Protein AF-A0A962TP94-F1 (afdb_monomer_lite)

Structure (mmCIF, N/CA/C/O backbone):
data_AF-A0A962TP94-F1
#
_entry.id   AF-A0A962TP94-F1
#
loop_
_atom_site.group_PDB
_atom_site.id
_atom_site.type_symbol
_atom_site.label_atom_id
_atom_site.label_alt_id
_atom_site.label_comp_id
_atom_site.label_asym_id
_atom_site.label_entity_id
_atom_site.label_seq_id
_atom_site.pdbx_PDB_ins_code
_atom_site.Cartn_x
_atom_site.Cartn_y
_atom_site.Cartn_z
_atom_site.occupancy
_atom_site.B_iso_or_equiv
_atom_site.auth_seq_id
_atom_site.auth_comp_id
_atom_site.auth_asym_id
_atom_site.auth_atom_id
_atom_site.pdbx_PDB_model_num
ATOM 1 N N . LEU A 1 1 ? -25.923 27.929 -48.905 1.00 53.72 1 LEU A N 1
ATOM 2 C CA . LEU A 1 1 ? -24.997 26.882 -48.422 1.00 53.72 1 LEU A CA 1
ATOM 3 C C . LEU A 1 1 ? -23.633 27.511 -48.120 1.00 53.72 1 LEU A C 1
ATOM 5 O O . LEU A 1 1 ? -22.834 27.633 -49.035 1.00 53.72 1 LEU A O 1
ATOM 9 N N . LYS A 1 2 ? -23.379 27.971 -46.885 1.00 48.69 2 LYS A N 1
ATOM 10 C CA . LYS A 1 2 ? -22.013 28.196 -46.367 1.00 48.69 2 LYS A CA 1
ATOM 11 C C . LYS A 1 2 ? -22.077 28.360 -44.845 1.00 48.69 2 LYS A C 1
ATOM 13 O O . LYS A 1 2 ? -22.164 29.471 -44.340 1.00 48.69 2 LYS A O 1
ATOM 18 N N . ASN A 1 3 ? -22.126 27.239 -44.129 1.00 50.62 3 ASN A N 1
ATOM 19 C CA . ASN A 1 3 ? -21.848 27.251 -42.693 1.00 50.62 3 ASN A CA 1
ATOM 20 C C . ASN A 1 3 ? -20.377 27.675 -42.502 1.00 50.62 3 ASN A C 1
ATOM 22 O O . ASN A 1 3 ? -19.536 27.243 -43.301 1.00 50.62 3 ASN A O 1
ATOM 26 N N . PRO A 1 4 ? -20.052 28.539 -41.524 1.00 59.12 4 PRO A N 1
ATOM 27 C CA . PRO A 1 4 ? -18.666 28.880 -41.223 1.00 59.12 4 PRO A CA 1
ATOM 28 C C . PRO A 1 4 ? -17.913 27.630 -40.740 1.00 59.12 4 PRO A C 1
ATOM 30 O O . PRO A 1 4 ? -18.544 26.729 -40.178 1.00 59.12 4 PRO A O 1
ATOM 33 N N . PRO A 1 5 ? -16.591 27.540 -40.977 1.00 54.47 5 PRO A N 1
ATOM 34 C CA . PRO A 1 5 ? -15.804 26.420 -40.486 1.00 54.47 5 PRO A CA 1
ATOM 35 C C . PRO 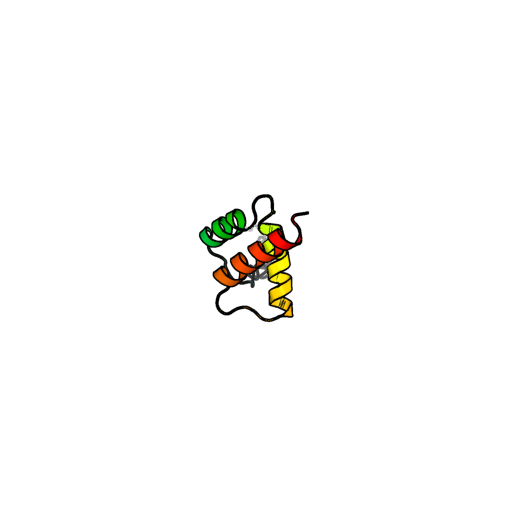A 1 5 ? -15.934 26.388 -38.965 1.00 54.47 5 PRO A C 1
ATOM 37 O O . PRO A 1 5 ? -15.620 27.366 -38.285 1.00 54.47 5 PRO A O 1
ATOM 40 N N . VAL A 1 6 ? -16.457 25.278 -38.446 1.00 60.22 6 VAL A N 1
ATOM 41 C CA . VAL A 1 6 ? -16.346 24.955 -37.026 1.00 60.22 6 VAL A CA 1
ATOM 42 C C . VAL A 1 6 ? -14.871 25.110 -36.646 1.00 60.22 6 VAL A C 1
ATOM 44 O O . VAL A 1 6 ? -14.029 24.556 -37.355 1.00 60.22 6 VAL A O 1
ATOM 47 N N . PRO A 1 7 ? -14.518 25.897 -35.614 1.00 56.91 7 PRO A N 1
ATOM 48 C CA . PRO A 1 7 ? -13.146 25.912 -35.149 1.00 56.91 7 PRO A CA 1
ATOM 49 C C . PRO A 1 7 ? -12.849 24.492 -34.684 1.00 56.91 7 PRO A C 1
ATOM 51 O O . PRO A 1 7 ? -13.509 23.977 -33.779 1.00 56.91 7 PRO A O 1
ATOM 54 N N . GLU A 1 8 ? -11.926 23.841 -35.386 1.00 60.47 8 GLU A N 1
ATOM 55 C CA . GLU A 1 8 ? -11.358 22.559 -34.998 1.00 60.47 8 GLU A CA 1
ATOM 56 C C . GLU A 1 8 ? -11.061 22.643 -33.497 1.00 60.47 8 GLU A C 1
ATOM 58 O O . GLU A 1 8 ? -10.345 23.567 -33.089 1.00 60.47 8 GLU A O 1
ATOM 63 N N . PRO A 1 9 ? -11.653 21.779 -32.645 1.00 57.56 9 PRO A N 1
ATOM 64 C CA . PRO A 1 9 ? -11.263 21.744 -31.251 1.00 57.56 9 PRO A CA 1
ATOM 65 C C . PRO A 1 9 ? -9.792 21.386 -31.293 1.00 57.56 9 PRO A C 1
ATOM 67 O O . PRO A 1 9 ? -9.442 20.280 -31.704 1.00 57.56 9 PRO A O 1
ATOM 70 N N . LEU A 1 10 ? -8.955 22.383 -30.999 1.00 54.88 10 LEU A N 1
ATOM 71 C CA . LEU A 1 10 ? -7.515 22.267 -31.013 1.00 54.88 10 LEU A CA 1
ATOM 72 C C . LEU A 1 10 ? -7.207 20.955 -30.314 1.00 54.88 10 LEU A C 1
ATOM 74 O O . LEU A 1 10 ? -7.495 20.816 -29.122 1.00 54.88 10 LEU A O 1
ATOM 78 N N . LEU A 1 11 ? -6.703 19.988 -31.086 1.00 55.66 11 LEU A N 1
ATOM 79 C CA . LEU A 1 11 ? -6.019 18.818 -30.573 1.00 55.66 11 LEU A CA 1
ATOM 80 C C . LEU A 1 11 ? -4.801 19.361 -29.824 1.00 55.66 11 LEU A C 1
ATOM 82 O O . LEU A 1 11 ? -3.667 19.292 -30.288 1.00 55.66 11 LEU A O 1
ATOM 86 N N . LEU A 1 12 ? -5.046 19.935 -28.646 1.00 58.53 12 LEU A N 1
ATOM 87 C CA . LEU A 1 12 ? -4.115 19.842 -27.554 1.00 58.53 12 LEU A CA 1
ATOM 88 C C . LEU A 1 12 ? -3.773 18.355 -27.541 1.00 58.53 12 LEU A C 1
ATOM 90 O O . LEU A 1 12 ? -4.717 17.552 -27.504 1.00 58.53 12 LEU A O 1
ATOM 94 N N . PRO A 1 13 ? -2.493 17.966 -27.690 1.00 57.19 13 PRO A N 1
ATOM 95 C CA . PRO A 1 13 ? -2.133 16.583 -27.456 1.00 57.19 13 PRO A CA 1
ATOM 96 C C . PRO A 1 13 ? -2.801 16.251 -26.133 1.00 57.19 13 PRO A C 1
ATOM 98 O O . PRO A 1 13 ? -2.572 16.973 -25.156 1.00 57.19 13 PRO A O 1
ATOM 101 N N . LEU A 1 14 ? -3.738 15.285 -26.152 1.00 54.66 14 LEU A N 1
ATOM 102 C CA . LEU A 1 14 ? -4.353 14.798 -24.922 1.00 54.66 14 LEU A CA 1
ATOM 103 C C . LEU A 1 14 ? -3.185 14.691 -23.960 1.00 54.66 14 LEU A C 1
ATOM 105 O O . LEU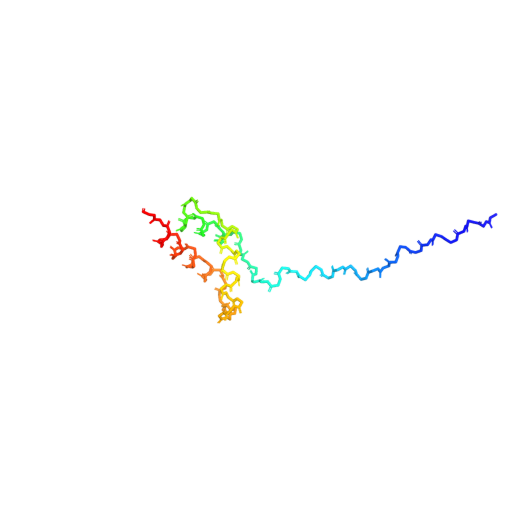 A 1 14 ? -2.185 14.113 -24.411 1.00 54.66 14 LEU A O 1
ATOM 109 N N . PRO A 1 15 ? -3.225 15.324 -22.763 1.00 55.25 15 PRO A N 1
ATOM 110 C CA . PRO A 1 15 ? -2.146 15.139 -21.815 1.00 55.25 15 PRO A CA 1
ATOM 111 C C . PRO A 1 15 ? -1.986 13.640 -21.806 1.00 55.25 15 PRO A C 1
ATOM 113 O O . PRO A 1 15 ? -2.961 12.933 -21.529 1.00 55.25 15 PRO A O 1
ATOM 116 N N . ILE A 1 16 ? -0.845 13.175 -22.327 1.00 54.78 16 ILE A N 1
ATOM 117 C CA . ILE A 1 16 ? -0.471 11.781 -22.248 1.00 54.78 16 ILE A CA 1
ATOM 118 C C . ILE A 1 16 ? -0.690 11.557 -20.777 1.00 54.78 16 ILE A C 1
ATOM 120 O O . ILE A 1 16 ? -0.084 12.250 -19.959 1.00 54.78 16 ILE A O 1
ATOM 124 N N . TYR A 1 17 ? -1.749 10.821 -20.446 1.00 52.69 17 TYR A N 1
ATOM 125 C CA . TYR A 1 17 ? -2.019 10.490 -19.073 1.00 52.69 17 TYR A CA 1
ATOM 126 C C . TYR A 1 17 ? -0.836 9.584 -18.814 1.00 52.69 17 TYR A C 1
ATOM 128 O O . TYR A 1 17 ? -0.888 8.425 -19.216 1.00 52.69 17 TYR A O 1
ATOM 136 N N . GLU A 1 18 ? 0.284 10.198 -18.404 1.00 55.09 18 GLU A N 1
ATOM 137 C CA . GLU A 1 18 ? 1.550 9.573 -18.074 1.00 55.09 18 GLU A CA 1
ATOM 138 C C . GLU A 1 18 ? 1.115 8.574 -17.045 1.00 55.09 18 GLU A C 1
ATOM 140 O O . GLU A 1 18 ? 0.605 8.944 -15.980 1.00 55.09 18 GLU A O 1
ATOM 145 N N . GLY A 1 19 ? 0.993 7.353 -17.547 1.00 52.12 19 GLY A N 1
ATOM 146 C CA . GLY A 1 19 ? -0.068 6.453 -17.168 1.00 52.12 19 GLY A CA 1
ATOM 147 C C . GLY A 1 19 ? 0.324 5.875 -15.855 1.00 52.12 19 GLY A C 1
ATOM 148 O O . GLY A 1 19 ? 0.844 4.776 -15.837 1.00 52.12 19 GLY A O 1
ATOM 149 N N . ASN A 1 20 ? 0.118 6.639 -14.786 1.00 55.38 20 ASN A N 1
ATOM 150 C CA . ASN A 1 20 ? 0.492 6.277 -13.444 1.00 55.38 20 ASN A CA 1
ATOM 151 C C . ASN A 1 20 ? 1.841 5.531 -13.439 1.00 55.38 20 ASN A C 1
ATOM 153 O O . ASN A 1 20 ? 1.856 4.379 -13.018 1.00 55.38 20 ASN A O 1
ATOM 157 N N . ASP A 1 21 ? 2.926 6.161 -13.927 1.00 54.44 21 ASP A N 1
ATOM 158 C CA . ASP A 1 21 ? 4.281 5.611 -14.212 1.00 54.44 21 ASP A CA 1
ATOM 159 C C . ASP A 1 21 ? 5.001 4.895 -13.044 1.00 54.44 21 ASP A C 1
ATOM 161 O O . ASP A 1 21 ? 6.192 4.595 -13.082 1.00 54.44 21 ASP A O 1
ATOM 165 N N . GLY A 1 22 ? 4.290 4.593 -11.966 1.00 60.09 22 GLY A N 1
ATOM 166 C CA . GLY A 1 22 ? 4.741 3.638 -10.976 1.00 60.09 22 GLY A CA 1
ATOM 167 C C . GLY A 1 22 ? 4.309 2.210 -11.301 1.00 60.09 22 GLY A C 1
ATOM 168 O O . GLY A 1 22 ? 3.452 1.948 -12.145 1.00 60.09 22 GLY A O 1
ATOM 169 N N . PRO A 1 23 ? 4.903 1.246 -10.596 1.00 67.25 23 PRO A N 1
ATOM 170 C CA . PRO A 1 23 ? 4.616 -0.157 -10.816 1.00 67.25 23 PRO A CA 1
ATOM 171 C C . PRO A 1 23 ? 3.128 -0.472 -10.623 1.00 67.25 23 PRO A C 1
ATOM 173 O O . PRO A 1 23 ? 2.560 -0.215 -9.561 1.00 67.25 23 PRO A O 1
ATOM 176 N N . HIS A 1 24 ? 2.514 -1.087 -11.637 1.00 70.31 24 HIS A N 1
ATOM 177 C CA . HIS A 1 24 ? 1.159 -1.615 -11.530 1.00 70.31 24 HIS A CA 1
ATOM 178 C C . HIS A 1 24 ? 1.119 -2.766 -10.523 1.00 70.31 24 HIS A C 1
ATOM 180 O O . HIS A 1 24 ? 1.623 -3.860 -10.781 1.00 70.31 24 HIS A O 1
ATOM 186 N N . LEU A 1 25 ? 0.497 -2.507 -9.376 1.00 80.00 25 LEU A N 1
ATOM 187 C CA . LEU A 1 25 ? 0.208 -3.513 -8.366 1.00 80.00 25 LEU A CA 1
ATOM 188 C C . LEU A 1 25 ? -1.069 -4.260 -8.745 1.00 80.00 25 LEU A C 1
ATOM 190 O O . LEU A 1 25 ? -2.067 -3.664 -9.155 1.00 80.00 25 LEU A O 1
ATOM 194 N N . ARG A 1 26 ? -1.065 -5.584 -8.592 1.00 81.62 26 ARG A N 1
ATOM 195 C CA . ARG A 1 26 ? -2.281 -6.382 -8.801 1.00 81.62 26 ARG A CA 1
ATOM 196 C C . ARG A 1 26 ? -3.294 -6.093 -7.700 1.00 81.62 26 ARG A C 1
ATOM 198 O O . ARG A 1 26 ? -2.920 -5.911 -6.547 1.00 81.62 26 ARG A O 1
ATOM 205 N N . THR A 1 27 ? -4.588 -6.189 -8.002 1.00 81.81 27 THR A N 1
ATOM 206 C CA . THR A 1 27 ? -5.666 -6.050 -7.001 1.00 81.81 27 THR A CA 1
ATOM 207 C C . THR A 1 27 ? -5.476 -6.993 -5.805 1.00 81.81 27 THR A C 1
ATOM 209 O O . THR A 1 27 ? -5.635 -6.582 -4.660 1.00 81.81 27 THR A O 1
ATOM 212 N N . SER A 1 28 ? -5.023 -8.228 -6.056 1.00 85.44 28 SER A N 1
ATOM 213 C CA . SER A 1 28 ? -4.700 -9.204 -5.002 1.00 85.44 28 SER A CA 1
ATOM 214 C C . SER A 1 28 ? -3.599 -8.712 -4.047 1.00 85.44 28 SER A C 1
ATOM 216 O O . SER A 1 28 ? -3.627 -8.996 -2.850 1.00 85.44 28 SER A O 1
ATOM 218 N N . THR A 1 29 ? -2.660 -7.908 -4.543 1.00 87.94 29 THR A N 1
ATOM 219 C CA . THR A 1 29 ? -1.596 -7.298 -3.742 1.00 87.94 29 THR A CA 1
ATOM 220 C C . THR A 1 29 ? -2.160 -6.277 -2.759 1.00 87.94 29 THR A C 1
ATOM 222 O O . THR A 1 29 ? -1.741 -6.255 -1.604 1.00 87.94 29 THR A O 1
ATOM 225 N N . TYR A 1 30 ? -3.162 -5.488 -3.163 1.00 85.50 30 TYR A N 1
ATOM 226 C CA . TYR A 1 30 ? -3.863 -4.57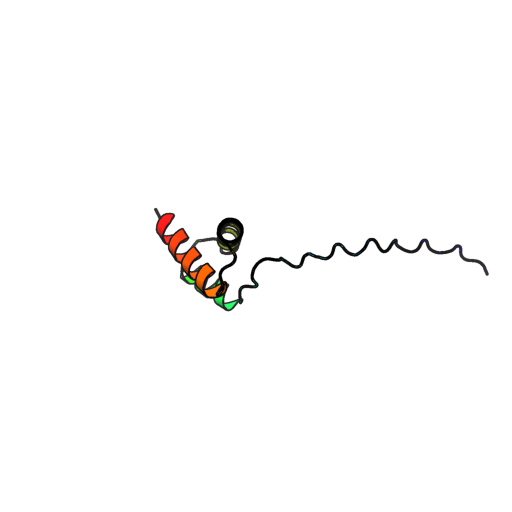3 -2.256 1.00 85.50 30 TYR A CA 1
ATOM 227 C C . TYR A 1 30 ? -4.606 -5.326 -1.153 1.00 85.50 30 TYR A C 1
ATOM 229 O O . TYR A 1 30 ? -4.571 -4.912 0.004 1.00 85.50 30 TYR A O 1
ATOM 237 N N . GLU A 1 31 ? -5.234 -6.459 -1.473 1.00 88.19 31 GLU A N 1
ATOM 238 C CA . GLU A 1 31 ? -5.874 -7.302 -0.460 1.00 88.19 31 GLU A CA 1
ATOM 239 C C . GLU A 1 31 ? -4.853 -7.853 0.542 1.00 88.19 31 GLU A C 1
ATOM 241 O O . GLU A 1 31 ? -5.084 -7.812 1.752 1.00 88.19 31 GLU A O 1
ATOM 246 N N . MET A 1 32 ? -3.698 -8.324 0.060 1.00 88.44 32 MET A N 1
ATOM 247 C CA . MET A 1 32 ? -2.600 -8.774 0.919 1.00 88.44 32 MET A CA 1
ATOM 248 C C . MET A 1 32 ? -2.039 -7.638 1.777 1.00 88.44 32 MET A C 1
ATOM 250 O O . MET A 1 32 ? -1.804 -7.838 2.967 1.00 88.44 32 MET A O 1
ATOM 254 N N . ALA A 1 33 ? -1.867 -6.446 1.206 1.00 88.00 33 ALA A N 1
ATOM 255 C CA . ALA A 1 33 ? -1.421 -5.256 1.919 1.00 88.00 33 ALA A CA 1
ATOM 256 C C . ALA A 1 33 ? -2.400 -4.866 3.033 1.00 88.00 33 ALA A C 1
ATOM 258 O O . ALA A 1 33 ? -1.975 -4.628 4.159 1.00 88.00 33 ALA A O 1
ATOM 259 N N . ARG A 1 34 ? -3.709 -4.895 2.760 1.00 87.94 34 ARG A N 1
ATOM 260 C CA . ARG A 1 34 ? -4.760 -4.598 3.745 1.00 87.94 34 ARG A CA 1
ATOM 261 C C . ARG A 1 34 ? -4.817 -5.629 4.870 1.00 87.94 34 ARG A C 1
ATOM 263 O O . ARG A 1 34 ? -5.043 -5.273 6.019 1.00 87.94 34 ARG A O 1
ATOM 270 N N . ARG A 1 35 ? -4.577 -6.907 4.557 1.00 88.31 35 ARG A N 1
ATOM 271 C CA . ARG A 1 35 ? -4.438 -7.975 5.565 1.00 88.31 35 ARG A CA 1
ATOM 272 C C . ARG A 1 35 ? -3.164 -7.820 6.394 1.00 88.31 35 ARG A C 1
ATOM 274 O O . ARG A 1 35 ? -3.174 -8.120 7.581 1.00 88.31 35 ARG A O 1
ATOM 281 N N . ALA A 1 36 ? -2.075 -7.372 5.773 1.00 86.56 36 ALA A N 1
ATOM 282 C CA . ALA A 1 36 ? -0.804 -7.120 6.444 1.00 86.56 36 ALA A CA 1
ATOM 283 C C . ALA A 1 36 ? -0.825 -5.850 7.313 1.00 86.56 36 ALA A C 1
ATOM 285 O O . ALA A 1 36 ? -0.038 -5.748 8.252 1.00 86.56 36 ALA A O 1
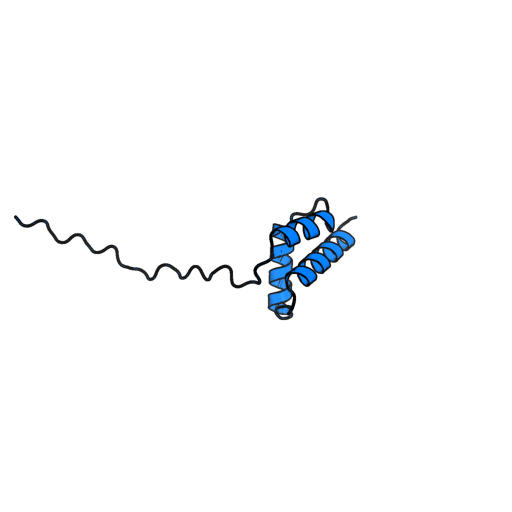ATOM 286 N N . ALA A 1 37 ? -1.708 -4.906 6.989 1.00 85.12 37 ALA A N 1
ATOM 287 C CA . ALA A 1 37 ? -1.878 -3.620 7.647 1.00 85.12 37 ALA A CA 1
ATOM 288 C C . ALA A 1 37 ? -3.375 -3.341 7.912 1.00 85.12 37 ALA A C 1
ATOM 290 O O . ALA A 1 37 ? -3.970 -2.473 7.267 1.00 85.12 37 ALA A O 1
ATOM 291 N N . PRO A 1 38 ? -4.020 -4.085 8.828 1.00 83.94 38 PRO A N 1
ATOM 292 C CA . PRO A 1 38 ? -5.422 -3.854 9.155 1.00 83.94 38 PRO A CA 1
ATOM 293 C C . PRO A 1 38 ? -5.587 -2.475 9.809 1.00 83.94 38 PRO A C 1
ATOM 295 O O . PRO A 1 38 ? -4.833 -2.117 10.709 1.00 83.94 38 PRO A O 1
ATOM 298 N N . GLY A 1 39 ? -6.556 -1.689 9.336 1.00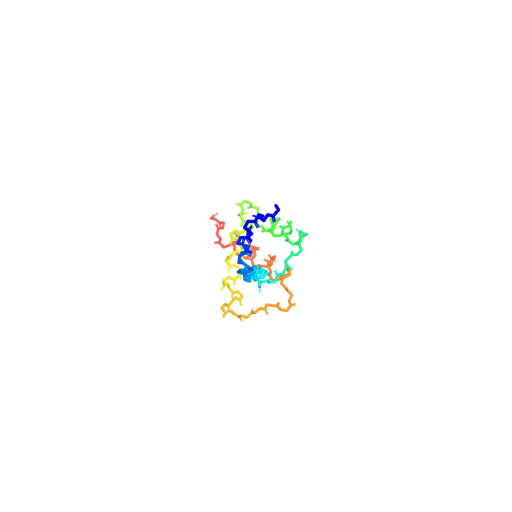 84.19 39 GLY A N 1
ATOM 299 C CA . GLY A 1 39 ? -6.802 -0.319 9.814 1.00 84.19 39 GLY A CA 1
ATOM 300 C C . GLY A 1 39 ? -5.992 0.771 9.103 1.00 84.19 39 GLY A C 1
ATOM 301 O O . GLY A 1 39 ? -6.271 1.947 9.307 1.00 84.19 39 GLY A O 1
ATOM 302 N N . TRP A 1 40 ? -5.052 0.402 8.229 1.00 86.62 40 TRP A N 1
ATOM 303 C CA . TRP A 1 40 ? -4.303 1.359 7.417 1.00 86.62 40 TRP A CA 1
ATOM 304 C C . TRP A 1 40 ? -4.975 1.621 6.073 1.00 86.62 40 TRP A C 1
ATOM 306 O O . TRP A 1 40 ? -5.534 0.714 5.446 1.00 86.62 40 TRP A O 1
ATOM 316 N N . ASP A 1 41 ? -4.860 2.862 5.601 1.00 87.94 41 ASP A N 1
ATOM 317 C CA . ASP A 1 41 ? -5.253 3.216 4.243 1.00 87.94 41 ASP A CA 1
ATOM 318 C C . ASP A 1 41 ? -4.202 2.706 3.245 1.00 87.94 41 ASP A C 1
ATOM 320 O O . ASP A 1 41 ? -3.026 3.082 3.280 1.00 87.94 41 ASP A O 1
ATOM 324 N N . VAL A 1 42 ? -4.624 1.807 2.354 1.00 85.19 42 VAL A N 1
ATOM 325 C CA . VAL A 1 42 ? -3.724 1.172 1.386 1.00 85.19 42 VAL A CA 1
ATOM 326 C C . VAL A 1 42 ? -3.247 2.170 0.325 1.00 85.19 42 VAL A C 1
ATOM 328 O O . VAL A 1 42 ? -2.120 2.039 -0.144 1.00 85.19 42 VAL A O 1
ATOM 331 N N . TYR A 1 43 ? -4.038 3.194 -0.007 1.00 84.38 43 TYR A N 1
ATOM 332 C CA . TYR A 1 43 ? -3.628 4.247 -0.939 1.00 84.38 43 TYR A CA 1
ATOM 333 C C . TYR A 1 43 ? -2.589 5.179 -0.309 1.00 84.38 43 TYR A C 1
ATOM 335 O O . TYR A 1 43 ? -1.638 5.581 -0.978 1.00 84.38 43 TYR A O 1
ATOM 343 N N . GLU A 1 44 ? -2.700 5.470 0.991 1.00 88.38 44 GLU A N 1
ATOM 344 C CA . GLU A 1 44 ? -1.659 6.214 1.714 1.00 88.38 44 GLU A CA 1
ATOM 345 C C . GLU A 1 44 ? -0.355 5.401 1.800 1.00 88.38 44 GLU A C 1
ATOM 347 O O . GLU A 1 44 ? 0.742 5.931 1.591 1.00 88.38 44 GLU A O 1
ATOM 352 N N . LEU A 1 45 ? -0.458 4.093 2.065 1.00 88.38 45 LEU A N 1
ATOM 353 C CA . LEU A 1 45 ? 0.693 3.189 2.027 1.00 88.38 45 LEU A CA 1
ATOM 354 C C . LEU A 1 45 ? 1.321 3.138 0.632 1.00 88.38 45 LEU A C 1
ATOM 356 O O . LEU A 1 45 ? 2.546 3.147 0.531 1.00 88.38 45 LEU A O 1
ATOM 360 N N . GLU A 1 46 ? 0.512 3.115 -0.428 1.00 87.69 46 GLU A N 1
ATOM 361 C CA . GLU A 1 46 ? 0.990 3.159 -1.810 1.00 87.69 46 GLU A CA 1
ATOM 362 C C . GLU A 1 46 ? 1.713 4.465 -2.109 1.00 87.69 46 GLU A C 1
ATOM 364 O O . GLU A 1 46 ? 2.816 4.418 -2.648 1.00 87.69 46 GLU A O 1
ATOM 369 N N . ARG A 1 47 ? 1.157 5.617 -1.717 1.00 87.69 47 ARG A N 1
ATOM 370 C CA . ARG A 1 47 ? 1.807 6.916 -1.935 1.00 87.69 47 ARG A CA 1
ATOM 371 C C . ARG A 1 47 ? 3.186 6.952 -1.281 1.00 87.69 47 ARG A C 1
ATOM 373 O O . ARG A 1 47 ? 4.178 7.249 -1.939 1.00 87.69 47 ARG A O 1
ATOM 380 N N . GLN A 1 48 ? 3.269 6.543 -0.016 1.00 88.94 48 GLN A N 1
ATOM 381 C CA . GLN A 1 48 ? 4.542 6.500 0.704 1.00 88.94 48 GLN A CA 1
ATOM 382 C C . GLN A 1 48 ? 5.511 5.461 0.135 1.00 88.94 48 GLN A C 1
ATOM 384 O O . GLN A 1 48 ? 6.725 5.660 0.168 1.00 88.94 48 GLN A O 1
ATOM 389 N N . TRP A 1 49 ? 4.994 4.335 -0.352 1.00 88.44 49 TRP A N 1
ATOM 390 C CA . TRP A 1 49 ? 5.811 3.329 -1.009 1.00 88.44 49 TRP A CA 1
ATOM 391 C C . TRP A 1 49 ? 6.350 3.839 -2.347 1.00 88.44 49 TRP A C 1
ATOM 393 O O . TRP A 1 49 ? 7.536 3.659 -2.602 1.00 88.44 49 TRP A O 1
ATOM 403 N N . ARG A 1 50 ? 5.537 4.541 -3.148 1.00 86.25 50 ARG A N 1
ATOM 404 C CA . ARG A 1 50 ? 5.947 5.220 -4.386 1.00 86.25 50 ARG A CA 1
ATOM 405 C C . ARG A 1 50 ? 7.051 6.235 -4.126 1.00 86.25 50 ARG A C 1
ATOM 407 O O . ARG A 1 50 ? 8.096 6.152 -4.754 1.00 86.25 50 ARG A O 1
ATOM 414 N N . GLU A 1 51 ? 6.878 7.110 -3.137 1.00 88.06 51 GLU A N 1
ATOM 415 C CA . GLU A 1 51 ? 7.925 8.056 -2.721 1.00 88.06 51 GLU A CA 1
ATOM 416 C C . GLU A 1 51 ? 9.208 7.342 -2.261 1.00 88.06 51 GLU A C 1
ATOM 418 O O . GLU A 1 51 ? 10.322 7.837 -2.442 1.00 88.06 51 GLU A O 1
ATOM 423 N N . TRP A 1 52 ? 9.072 6.163 -1.650 1.00 87.25 52 TRP A N 1
ATOM 424 C CA . TRP A 1 52 ? 10.215 5.375 -1.208 1.00 87.25 52 TRP A CA 1
ATOM 425 C C . TRP A 1 52 ? 10.960 4.720 -2.372 1.00 87.25 52 TRP A C 1
ATOM 427 O O . TRP A 1 52 ? 12.186 4.783 -2.402 1.00 87.25 52 TRP A O 1
ATOM 437 N N . ILE A 1 53 ? 10.256 4.107 -3.326 1.00 87.44 53 ILE A N 1
ATOM 438 C CA . ILE A 1 53 ? 10.878 3.479 -4.502 1.00 87.44 53 ILE A CA 1
ATOM 439 C C . ILE A 1 53 ? 11.400 4.515 -5.500 1.00 87.44 53 ILE A C 1
ATOM 441 O O . ILE A 1 53 ? 12.388 4.240 -6.167 1.00 87.44 53 ILE A O 1
ATOM 445 N N . ASP A 1 54 ? 10.806 5.706 -5.555 1.00 85.31 54 ASP A N 1
ATOM 446 C CA . ASP A 1 54 ? 11.320 6.839 -6.329 1.00 85.31 54 ASP A CA 1
ATOM 447 C C . ASP A 1 54 ? 12.718 7.240 -5.831 1.00 85.31 54 ASP A C 1
ATOM 449 O O . ASP A 1 54 ? 13.676 7.309 -6.597 1.00 85.31 54 ASP A O 1
ATOM 453 N N . LYS A 1 55 ? 12.885 7.346 -4.506 1.00 84.06 55 LYS A N 1
ATOM 454 C CA . LYS A 1 55 ? 14.182 7.660 -3.884 1.00 84.06 55 LYS A CA 1
ATOM 455 C C . LYS A 1 55 ? 15.184 6.506 -3.899 1.00 84.06 55 LYS A C 1
ATOM 457 O O . LYS A 1 55 ? 16.388 6.747 -3.918 1.00 84.06 55 LYS A O 1
ATOM 462 N N . LYS A 1 56 ? 14.719 5.258 -3.776 1.00 80.31 56 LYS A N 1
ATOM 463 C CA . LYS A 1 56 ? 15.586 4.083 -3.555 1.00 80.31 56 LYS A CA 1
ATOM 464 C C . LYS A 1 56 ? 15.839 3.243 -4.809 1.00 80.31 56 LYS A C 1
ATOM 466 O O . LYS A 1 56 ? 16.731 2.399 -4.785 1.00 80.31 56 LYS A O 1
ATOM 471 N N . GLY A 1 57 ? 15.053 3.448 -5.860 1.00 78.06 57 GLY A N 1
ATOM 472 C CA . GLY A 1 57 ? 15.020 2.625 -7.064 1.00 78.06 57 GLY A CA 1
ATOM 473 C C . GLY A 1 57 ? 13.812 1.686 -7.101 1.00 78.06 57 GLY A C 1
ATOM 474 O O . GLY A 1 57 ? 13.426 1.077 -6.095 1.00 78.06 57 GLY A O 1
ATOM 475 N N . SER A 1 58 ? 13.227 1.555 -8.293 1.00 78.31 58 SER A N 1
ATOM 476 C CA . SER A 1 58 ? 12.061 0.718 -8.560 1.00 78.31 58 SER A CA 1
ATOM 477 C C . SER A 1 58 ? 12.386 -0.770 -8.336 1.00 78.31 58 SER A C 1
ATOM 479 O O . SER A 1 58 ? 13.307 -1.321 -8.946 1.00 78.31 58 SER A O 1
ATOM 481 N N . PRO A 1 59 ? 11.664 -1.460 -7.433 1.00 80.94 59 PRO A N 1
ATOM 482 C CA . PRO A 1 59 ? 11.940 -2.851 -7.118 1.00 80.94 59 PRO A CA 1
ATOM 483 C C . PRO A 1 59 ? 11.560 -3.762 -8.285 1.00 80.94 59 PRO A C 1
ATOM 485 O O . PRO A 1 59 ? 10.511 -3.612 -8.901 1.00 80.94 59 PRO A O 1
ATOM 488 N N . GLN A 1 60 ? 12.372 -4.796 -8.504 1.00 81.19 60 GLN A N 1
ATOM 489 C CA . GLN A 1 60 ? 12.152 -5.799 -9.553 1.00 81.19 60 GLN A CA 1
ATOM 490 C C . GLN A 1 60 ? 10.836 -6.585 -9.369 1.00 81.19 60 GLN A C 1
ATOM 492 O O . GLN A 1 60 ? 10.262 -7.086 -10.331 1.00 81.19 60 GLN A O 1
ATOM 497 N N . LYS A 1 61 ? 10.361 -6.704 -8.119 1.00 85.00 61 LYS A N 1
ATOM 498 C CA . LYS A 1 61 ? 9.085 -7.333 -7.746 1.00 85.00 61 LYS A CA 1
ATOM 499 C C . LYS A 1 61 ? 8.232 -6.341 -6.952 1.00 85.00 61 LYS A C 1
ATOM 501 O O . LYS A 1 61 ? 8.296 -6.354 -5.718 1.00 85.00 61 LYS A O 1
ATOM 506 N N . PRO A 1 62 ? 7.459 -5.479 -7.627 1.00 85.44 62 PRO A N 1
ATOM 507 C CA . PRO A 1 62 ? 6.694 -4.434 -6.963 1.00 85.44 62 PRO A CA 1
ATOM 508 C C . PRO A 1 62 ? 5.643 -4.980 -6.000 1.00 85.44 62 PRO A C 1
ATOM 510 O O . PRO A 1 62 ? 5.557 -4.499 -4.877 1.00 85.44 62 PRO A O 1
ATOM 513 N N . ASP A 1 63 ? 4.927 -6.042 -6.376 1.00 85.50 63 ASP A N 1
ATOM 514 C CA . ASP A 1 63 ? 3.867 -6.609 -5.538 1.00 85.50 63 ASP A CA 1
A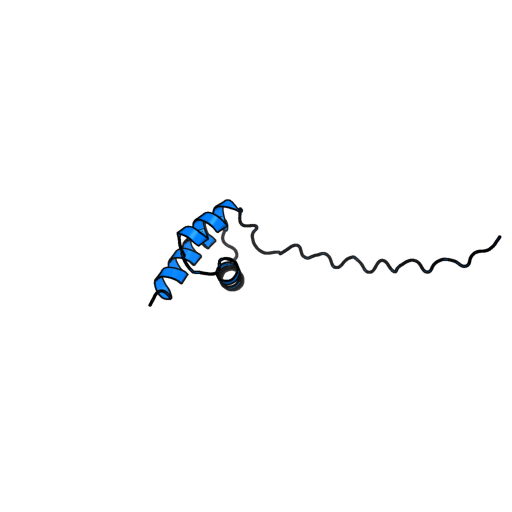TOM 515 C C . ASP A 1 63 ? 4.384 -7.090 -4.172 1.00 85.50 63 ASP A C 1
ATOM 517 O O . ASP A 1 63 ? 3.879 -6.701 -3.119 1.00 85.50 63 ASP A O 1
ATOM 521 N N . ALA A 1 64 ? 5.447 -7.900 -4.175 1.00 88.06 64 ALA A N 1
ATOM 522 C CA . ALA A 1 64 ? 6.051 -8.414 -2.947 1.00 88.06 64 ALA A CA 1
ATOM 523 C C . ALA A 1 64 ? 6.691 -7.296 -2.108 1.00 88.06 64 ALA A C 1
ATOM 525 O O . ALA A 1 64 ? 6.602 -7.311 -0.878 1.00 88.06 64 ALA A O 1
ATOM 526 N N . ALA A 1 65 ? 7.322 -6.319 -2.768 1.00 89.56 65 ALA A N 1
ATOM 527 C CA . ALA A 1 65 ? 7.928 -5.175 -2.100 1.00 89.56 65 ALA A CA 1
ATOM 528 C C . ALA A 1 65 ? 6.874 -4.290 -1.419 1.00 89.56 65 ALA A C 1
ATOM 530 O O . ALA A 1 65 ? 7.094 -3.863 -0.285 1.00 89.56 65 ALA A O 1
ATOM 531 N N . PHE A 1 66 ? 5.730 -4.063 -2.069 1.00 89.75 66 PHE A N 1
ATOM 532 C CA . PHE A 1 66 ? 4.624 -3.297 -1.509 1.00 89.75 66 PHE A CA 1
ATOM 533 C C . PHE A 1 66 ? 4.035 -3.979 -0.270 1.00 89.75 66 PHE A C 1
ATOM 535 O O . PHE A 1 66 ? 3.979 -3.366 0.791 1.00 89.75 66 PHE A O 1
ATOM 542 N N . VAL A 1 67 ? 3.705 -5.275 -0.340 1.00 90.25 67 VAL A N 1
ATOM 543 C CA . VAL A 1 67 ? 3.156 -6.014 0.818 1.00 90.25 67 VAL A CA 1
ATOM 544 C C . VAL A 1 67 ? 4.131 -6.011 2.002 1.00 90.25 67 VAL A C 1
ATOM 546 O O . VAL A 1 67 ? 3.725 -5.794 3.148 1.00 90.25 67 VAL A O 1
ATOM 549 N N . ALA A 1 68 ? 5.429 -6.208 1.744 1.00 89.81 68 ALA A N 1
ATOM 550 C CA . ALA A 1 68 ? 6.458 -6.140 2.780 1.00 89.81 68 ALA A CA 1
ATOM 551 C C . ALA A 1 68 ? 6.575 -4.732 3.391 1.00 89.81 68 ALA A C 1
ATOM 553 O O . ALA A 1 68 ? 6.735 -4.597 4.608 1.00 89.81 68 ALA A O 1
ATOM 554 N N . PHE A 1 69 ? 6.463 -3.687 2.564 1.00 90.25 69 PHE A N 1
ATOM 555 C CA . PHE A 1 69 ? 6.442 -2.299 3.014 1.00 90.25 69 PHE A CA 1
ATOM 556 C C . PHE A 1 69 ? 5.227 -2.016 3.902 1.00 90.25 69 PHE A C 1
ATOM 558 O O . PHE A 1 69 ? 5.410 -1.520 5.013 1.00 90.25 69 PHE A O 1
ATOM 565 N N . CYS A 1 70 ? 4.020 -2.400 3.475 1.00 90.75 70 CYS A N 1
ATOM 566 C CA . CYS A 1 70 ? 2.783 -2.249 4.245 1.00 90.75 70 CYS A CA 1
ATOM 567 C C . CYS A 1 70 ? 2.885 -2.921 5.617 1.00 90.75 70 CYS A C 1
ATOM 569 O O . CYS A 1 70 ? 2.622 -2.278 6.631 1.00 90.75 70 CYS A O 1
ATOM 571 N N . ARG A 1 71 ? 3.361 -4.175 5.668 1.00 89.56 71 ARG A N 1
ATOM 572 C CA . ARG A 1 71 ? 3.559 -4.910 6.928 1.00 89.56 71 ARG A CA 1
ATOM 573 C C . ARG A 1 71 ? 4.510 -4.180 7.876 1.00 89.56 71 ARG A C 1
ATOM 575 O O . ARG A 1 71 ? 4.241 -4.079 9.069 1.00 89.56 71 ARG A O 1
ATOM 582 N N . LYS A 1 72 ? 5.634 -3.675 7.355 1.00 88.69 72 LYS A N 1
ATOM 583 C CA . LYS A 1 72 ? 6.639 -2.963 8.156 1.00 88.69 72 LYS A CA 1
ATOM 584 C C . LYS A 1 72 ? 6.136 -1.599 8.629 1.00 88.69 72 LYS A C 1
ATOM 586 O O . LYS A 1 72 ? 6.448 -1.202 9.746 1.00 88.69 72 LYS A O 1
ATOM 591 N N . LYS A 1 73 ? 5.379 -0.890 7.786 1.00 87.06 73 LYS A N 1
ATOM 592 C CA . LYS A 1 73 ? 4.784 0.408 8.119 1.00 87.06 73 LYS A CA 1
ATOM 593 C C . LYS A 1 73 ? 3.757 0.255 9.237 1.00 87.06 73 LYS A C 1
ATOM 595 O O . LYS A 1 73 ? 3.897 0.905 10.264 1.00 87.06 73 LYS A O 1
ATOM 600 N N . ALA A 1 74 ? 2.820 -0.676 9.070 1.00 86.50 74 ALA A N 1
ATOM 601 C CA . ALA A 1 74 ? 1.795 -0.962 10.063 1.00 86.50 74 ALA A CA 1
ATOM 602 C C . ALA A 1 74 ? 2.391 -1.429 11.391 1.00 86.50 74 ALA A C 1
ATOM 604 O O . ALA A 1 74 ? 1.992 -0.940 12.433 1.00 86.50 74 ALA A O 1
ATOM 605 N N . ALA A 1 75 ? 3.402 -2.304 11.369 1.00 86.25 75 ALA A N 1
ATOM 606 C CA . ALA A 1 75 ? 4.068 -2.747 12.595 1.00 86.25 75 ALA A CA 1
ATOM 607 C C . ALA A 1 75 ? 4.826 -1.627 13.334 1.00 86.25 75 ALA A C 1
ATOM 609 O O . ALA A 1 75 ? 5.045 -1.740 14.533 1.00 86.25 75 ALA A O 1
ATOM 610 N N . ARG A 1 76 ? 5.268 -0.576 12.630 1.00 83.44 76 ARG A N 1
ATOM 611 C CA . ARG A 1 76 ? 6.011 0.548 13.222 1.00 83.44 76 ARG A CA 1
ATOM 612 C C . ARG A 1 76 ? 5.097 1.629 13.795 1.00 83.44 76 ARG A C 1
ATOM 614 O O . ARG A 1 76 ? 5.488 2.294 14.742 1.00 83.44 76 ARG A O 1
ATOM 621 N N . GLU A 1 77 ? 3.935 1.815 13.184 1.00 75.12 77 GLU A N 1
ATOM 622 C CA . GLU A 1 77 ? 2.970 2.861 13.526 1.00 75.12 77 GLU A CA 1
ATOM 623 C C . GLU A 1 77 ? 1.759 2.326 14.309 1.00 75.12 77 GLU A C 1
ATOM 625 O O . GLU A 1 77 ? 0.832 3.077 14.582 1.00 75.12 77 GLU A O 1
ATOM 630 N N . ASN A 1 78 ? 1.731 1.034 14.646 1.00 59.12 78 ASN A N 1
ATOM 631 C CA . ASN A 1 78 ? 0.775 0.485 15.601 1.00 59.12 78 ASN A CA 1
ATOM 632 C C . ASN A 1 78 ? 1.283 0.816 17.022 1.00 59.12 78 ASN A C 1
ATOM 634 O O . ASN A 1 78 ? 2.291 0.219 17.413 1.00 59.12 78 ASN A O 1
ATOM 638 N N . PRO A 1 79 ? 0.675 1.783 17.743 1.00 54.75 79 PRO A N 1
ATOM 639 C CA . PRO A 1 79 ? 1.092 2.157 19.094 1.00 54.75 79 PRO A CA 1
ATOM 640 C C . PRO A 1 79 ? 0.827 1.051 20.124 1.00 54.75 79 PRO A C 1
ATOM 642 O O . PRO A 1 79 ? -0.046 0.184 19.876 1.00 54.75 79 PRO A O 1
#

pLDDT: mean 76.31, std 14.26, range [48.69, 90.75]

Radius of gyration: 20.55 Å; chains: 1; bounding box: 41×38×68 Å

Sequence (79 aa):
LKNPPVPEPLLLPLPIYEGNDGPHLRTSTYEMARRAAPGWDVYELERQWREWIDKKGSPQKPDAAFVAFCRKKAARENP

Secondary structure (DSSP, 8-state):
--PPPP---------------S----HHHHHHHHHHSTTS-HHHHHHHHHHHHHHH---SSHHHHHHHHHHHHHHHH--

Foldseek 3Di:
DDDDDDPDPPPPVPPPVCPPPADDADPVLLVLLCVLAPPDDLVVLVVVVRVVCVVVPHDPDNSVSSSVSSNVVNVVPVD